Protein AF-A0A378XU42-F1 (afdb_monomer_lite)

Organism: Paenibacillus polymyxa (NCBI:txid1406)

pLDDT: mean 91.49, std 11.65, range [37.97, 98.38]

Sequence (77 aa):
MTKTKKKHWDELPDSLTAQDIADFFGLTRRTVYDIFDLSPSHGGIPNYSIGTSRRADKEDVRAWKDNLKQKHLKNFA

Radius of gyration: 12.93 Å; chains: 1; bounding box: 34×24×38 Å

Structure (mmCIF, N/CA/C/O backbone):
data_AF-A0A378XU42-F1
#
_entry.id   AF-A0A378XU42-F1
#
loop_
_atom_site.group_PDB
_atom_site.id
_atom_site.type_symbol
_atom_site.label_atom_id
_atom_site.label_alt_id
_atom_site.label_comp_id
_atom_site.label_asym_id
_atom_site.label_entity_id
_atom_site.label_seq_id
_atom_site.pdbx_PDB_ins_code
_atom_site.Cartn_x
_atom_site.Cartn_y
_atom_site.Cartn_z
_atom_site.occupancy
_atom_site.B_iso_or_equiv
_atom_site.auth_seq_id
_atom_sit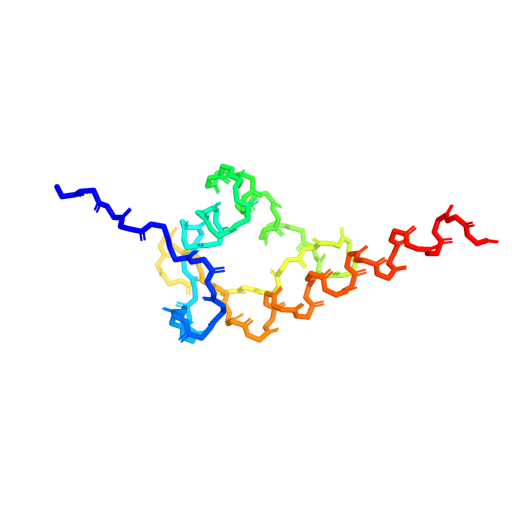e.auth_comp_id
_atom_site.auth_asym_id
_atom_site.auth_atom_id
_atom_site.pdbx_PDB_model_num
ATOM 1 N N . MET A 1 1 ? -22.958 -1.814 10.395 1.00 37.97 1 MET A N 1
ATOM 2 C CA . MET A 1 1 ? -22.990 -1.085 9.107 1.00 37.97 1 MET A CA 1
ATOM 3 C C . MET A 1 1 ? -22.054 -1.799 8.144 1.00 37.97 1 MET A C 1
ATOM 5 O O . MET A 1 1 ? -20.858 -1.842 8.404 1.00 37.97 1 MET A O 1
ATOM 9 N N . THR A 1 2 ? -22.570 -2.439 7.096 1.00 47.91 2 THR A N 1
ATOM 10 C CA . THR A 1 2 ? -21.736 -3.054 6.051 1.00 47.91 2 THR A CA 1
ATOM 11 C C . THR A 1 2 ? -21.110 -1.944 5.213 1.00 47.91 2 THR A C 1
ATOM 13 O O . THR A 1 2 ? -21.837 -1.180 4.581 1.00 47.91 2 THR A O 1
ATOM 16 N N . LYS A 1 3 ? -19.777 -1.813 5.227 1.00 59.34 3 LYS A N 1
ATOM 17 C CA . LYS A 1 3 ? -19.076 -0.901 4.313 1.00 59.34 3 LYS A CA 1
ATOM 18 C C . LYS A 1 3 ? -19.356 -1.351 2.879 1.00 59.34 3 LYS A C 1
ATOM 20 O O . LYS A 1 3 ? -19.028 -2.477 2.512 1.00 59.34 3 LYS A O 1
ATOM 25 N N . THR A 1 4 ? -19.974 -0.487 2.081 1.00 64.50 4 THR A N 1
ATOM 26 C CA . THR A 1 4 ? -20.112 -0.698 0.639 1.00 64.50 4 THR A CA 1
ATOM 27 C C . THR A 1 4 ? -18.714 -0.821 0.041 1.00 64.50 4 THR A C 1
ATOM 29 O O . THR A 1 4 ? -17.894 0.083 0.207 1.00 64.50 4 THR A O 1
ATOM 32 N N . LYS A 1 5 ? -18.419 -1.946 -0.620 1.00 65.75 5 LYS A N 1
ATOM 33 C CA . LYS A 1 5 ? -17.147 -2.128 -1.328 1.00 65.75 5 LYS A CA 1
ATOM 34 C C . LYS A 1 5 ? -17.083 -1.104 -2.459 1.00 65.75 5 LYS A C 1
ATOM 36 O O . LYS A 1 5 ? -17.889 -1.185 -3.385 1.00 65.75 5 LYS A O 1
ATOM 41 N N . LYS A 1 6 ? -16.161 -0.146 -2.361 1.00 72.44 6 LYS A N 1
ATOM 42 C CA . LYS A 1 6 ? -15.877 0.819 -3.430 1.00 72.44 6 LYS A CA 1
ATOM 43 C C . LYS A 1 6 ? -15.330 0.049 -4.627 1.00 72.44 6 LYS A C 1
ATOM 45 O O . LYS A 1 6 ? -14.395 -0.732 -4.462 1.00 72.44 6 LYS A O 1
ATOM 50 N N . LYS A 1 7 ? -15.944 0.215 -5.798 1.00 76.56 7 LYS A N 1
ATOM 51 C CA . LYS A 1 7 ? -15.590 -0.558 -7.005 1.00 76.56 7 LYS A CA 1
ATOM 52 C C . LYS A 1 7 ? -14.802 0.269 -8.009 1.00 76.56 7 LYS A C 1
ATOM 54 O O . LYS A 1 7 ? -14.127 -0.300 -8.865 1.00 76.56 7 LYS A O 1
ATOM 59 N N . HIS A 1 8 ? -14.871 1.593 -7.899 1.00 88.38 8 HIS A N 1
ATOM 60 C CA . HIS A 1 8 ? -14.251 2.507 -8.844 1.00 88.38 8 HIS A CA 1
ATOM 61 C C . HIS A 1 8 ? -13.180 3.355 -8.169 1.00 88.38 8 HIS A C 1
ATOM 63 O O . HIS A 1 8 ? -13.288 3.719 -6.999 1.00 88.38 8 HIS A O 1
ATOM 69 N N . TRP A 1 9 ? -12.130 3.681 -8.922 1.00 92.56 9 TRP A N 1
ATOM 70 C CA . TRP A 1 9 ? -11.019 4.468 -8.395 1.00 92.56 9 TRP A CA 1
ATOM 71 C C . TRP A 1 9 ? -11.435 5.866 -7.938 1.00 92.56 9 TRP A C 1
ATOM 73 O O . TRP A 1 9 ? -10.825 6.399 -7.018 1.00 92.56 9 TRP A O 1
ATOM 83 N N . ASP A 1 10 ? -12.446 6.454 -8.571 1.00 91.50 10 ASP A N 1
ATOM 84 C CA . ASP A 1 10 ? -12.892 7.820 -8.275 1.00 91.50 10 ASP A CA 1
ATOM 85 C C . ASP A 1 10 ? -13.698 7.894 -6.968 1.00 91.50 10 ASP A C 1
ATOM 87 O O . ASP A 1 10 ? -13.863 8.961 -6.389 1.00 91.50 10 ASP A O 1
ATOM 91 N N . GLU A 1 11 ? -14.138 6.744 -6.447 1.00 90.19 11 GLU A N 1
ATOM 92 C CA . GLU A 1 11 ? -14.801 6.629 -5.145 1.00 90.19 11 GLU A CA 1
ATOM 93 C C . GLU A 1 11 ? -13.789 6.514 -3.990 1.00 90.19 11 GLU A C 1
ATOM 95 O O . GLU A 1 11 ? -14.154 6.616 -2.810 1.00 90.19 11 GLU A O 1
ATOM 100 N N . LEU A 1 12 ? -12.516 6.245 -4.298 1.00 92.69 12 LEU A N 1
ATOM 101 C CA . LEU A 1 12 ? -11.461 6.048 -3.309 1.00 92.69 12 LEU A CA 1
ATOM 102 C C . LEU A 1 12 ? -10.878 7.392 -2.832 1.00 92.69 12 LEU A C 1
ATOM 104 O O . LEU A 1 12 ? -10.674 8.295 -3.648 1.00 92.69 12 LEU A O 1
ATOM 108 N N . PRO A 1 13 ? -10.575 7.526 -1.523 1.00 94.81 13 PRO A N 1
ATOM 109 C CA . PRO A 1 13 ? -9.905 8.714 -1.003 1.00 94.81 13 PRO A CA 1
ATOM 110 C C . PRO A 1 13 ? -8.480 8.814 -1.559 1.00 94.81 13 PRO A C 1
ATOM 112 O O . PRO A 1 13 ? -7.922 7.823 -2.027 1.00 94.81 13 PRO A O 1
ATOM 115 N N . ASP A 1 14 ? -7.871 9.994 -1.479 1.00 97.25 14 ASP A N 1
ATOM 116 C CA . ASP A 1 14 ? -6.512 10.196 -2.001 1.00 97.25 14 ASP A CA 1
ATOM 117 C C . ASP A 1 14 ? -5.450 9.428 -1.207 1.00 97.25 14 ASP A C 1
ATOM 119 O O . ASP A 1 14 ? -4.482 8.959 -1.792 1.00 97.25 14 ASP A O 1
ATOM 123 N N . SER A 1 15 ? -5.680 9.203 0.091 1.00 97.19 15 SER A N 1
ATOM 124 C CA . SER A 1 15 ? -4.855 8.341 0.943 1.00 97.19 15 SER A CA 1
ATOM 125 C C . SER A 1 15 ? -5.622 7.076 1.330 1.00 97.19 15 SER A C 1
ATOM 127 O O . SER A 1 15 ? -6.662 7.133 1.998 1.00 97.19 15 SER A O 1
ATOM 129 N N . LEU A 1 16 ? -5.102 5.917 0.931 1.00 97.56 16 LEU A N 1
ATOM 130 C CA . LEU A 1 16 ? -5.728 4.611 1.120 1.00 97.56 16 LEU A CA 1
ATOM 131 C C . LEU A 1 16 ? -5.195 3.916 2.372 1.00 97.56 16 LEU A C 1
ATOM 133 O O . LEU A 1 16 ? -3.990 3.870 2.626 1.00 97.56 16 LEU A O 1
ATOM 137 N N . THR A 1 17 ? -6.091 3.320 3.161 1.00 97.25 17 THR A N 1
ATOM 138 C CA . THR A 1 17 ? -5.692 2.337 4.177 1.00 97.25 17 THR A CA 1
ATOM 139 C C . THR A 1 17 ? -5.332 1.001 3.537 1.00 97.25 17 THR A C 1
ATOM 141 O O . THR A 1 17 ? -5.803 0.660 2.452 1.00 97.25 17 THR A O 1
ATOM 144 N N . ALA A 1 18 ? -4.621 0.161 4.294 1.00 97.25 18 ALA A N 1
ATOM 145 C CA . ALA A 1 18 ? -4.472 -1.249 3.942 1.00 97.25 18 ALA A CA 1
ATOM 146 C C . ALA A 1 18 ? -5.823 -1.966 3.722 1.00 97.25 18 ALA A C 1
ATOM 148 O O . ALA A 1 18 ? -5.897 -2.885 2.913 1.00 97.25 18 ALA A O 1
ATOM 149 N N . GLN A 1 19 ? -6.893 -1.559 4.422 1.00 95.94 19 GLN A N 1
ATOM 150 C CA . GLN A 1 19 ? -8.222 -2.147 4.236 1.00 95.94 19 GLN A CA 1
ATOM 151 C C . GLN A 1 19 ? -8.894 -1.658 2.948 1.00 95.94 19 GLN A C 1
ATOM 153 O O . GLN A 1 19 ? -9.507 -2.468 2.267 1.00 95.94 19 GLN A O 1
ATOM 158 N N . ASP A 1 20 ? -8.749 -0.380 2.583 1.00 96.12 20 ASP A N 1
ATOM 159 C CA . ASP A 1 20 ? -9.305 0.154 1.331 1.00 96.12 20 ASP A CA 1
ATOM 160 C C . ASP A 1 20 ? -8.692 -0.566 0.122 1.00 96.12 20 ASP A C 1
ATOM 162 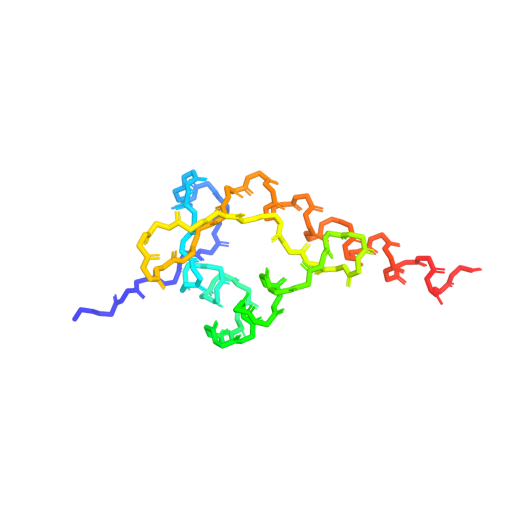O O . ASP A 1 20 ? -9.411 -0.985 -0.781 1.00 96.12 20 ASP A O 1
ATOM 166 N N . ILE A 1 21 ? -7.370 -0.780 0.142 1.00 96.75 21 ILE A N 1
ATOM 167 C CA . ILE A 1 21 ? -6.652 -1.542 -0.892 1.00 96.75 21 ILE A CA 1
ATOM 168 C C . ILE A 1 21 ? -7.123 -3.002 -0.897 1.00 96.75 21 ILE A C 1
ATOM 170 O O . ILE A 1 21 ? -7.416 -3.553 -1.956 1.00 96.75 21 ILE A O 1
ATOM 174 N N . ALA A 1 22 ? -7.238 -3.627 0.279 1.00 96.50 22 ALA A N 1
ATOM 175 C CA . ALA A 1 22 ? -7.702 -5.006 0.399 1.00 96.50 22 ALA A CA 1
ATOM 176 C C . ALA A 1 22 ? -9.113 -5.186 -0.183 1.00 96.50 22 ALA A C 1
ATOM 178 O O . ALA A 1 22 ? -9.340 -6.076 -1.000 1.00 96.50 22 ALA A O 1
ATOM 179 N N . ASP A 1 23 ? -10.039 -4.297 0.176 1.00 94.88 23 ASP A N 1
ATOM 180 C CA . ASP A 1 23 ? -11.420 -4.327 -0.298 1.00 94.88 23 ASP A CA 1
ATOM 181 C C . ASP A 1 23 ? -11.510 -4.080 -1.810 1.00 94.88 23 ASP A C 1
ATOM 183 O O . ASP A 1 23 ? -12.295 -4.747 -2.486 1.00 94.88 23 ASP A O 1
ATOM 187 N N . PHE A 1 24 ? -10.695 -3.160 -2.340 1.00 95.19 24 PHE A N 1
ATOM 188 C CA . PHE A 1 24 ? -10.686 -2.799 -3.758 1.00 95.19 24 PHE A CA 1
ATOM 189 C C . PHE A 1 24 ? -10.122 -3.912 -4.654 1.00 95.19 24 PHE A C 1
ATOM 191 O O . PHE A 1 24 ? -10.691 -4.206 -5.704 1.00 95.19 24 PHE A O 1
ATOM 198 N N . PHE A 1 25 ? -9.026 -4.560 -4.242 1.00 93.75 25 PHE A N 1
ATOM 199 C CA . PHE A 1 25 ? -8.383 -5.630 -5.018 1.00 93.75 25 PHE A CA 1
ATO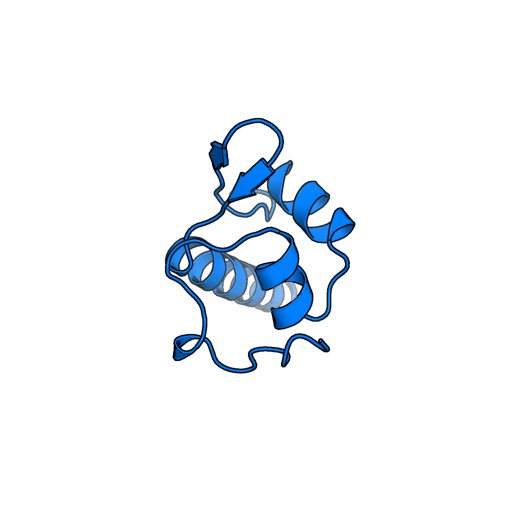M 200 C C . PHE A 1 25 ? -8.890 -7.039 -4.678 1.00 93.75 25 PHE A C 1
ATOM 202 O O . PHE A 1 25 ? -8.485 -8.001 -5.328 1.00 93.75 25 PHE A O 1
ATOM 209 N N . GLY A 1 26 ? -9.759 -7.187 -3.673 1.00 93.56 26 GLY A N 1
ATOM 210 C CA . GLY A 1 26 ? -10.210 -8.499 -3.197 1.00 93.56 26 GLY A CA 1
ATOM 211 C C . GLY A 1 26 ? -9.113 -9.290 -2.475 1.00 93.56 26 GLY A C 1
ATOM 212 O O . GLY A 1 26 ? -9.092 -10.516 -2.541 1.00 93.56 26 GLY A O 1
ATOM 213 N N . LEU A 1 27 ? -8.195 -8.593 -1.802 1.00 95.56 27 LEU A N 1
ATOM 214 C CA . LEU A 1 27 ? -7.093 -9.174 -1.036 1.00 95.56 27 LEU A CA 1
ATOM 215 C C . LEU A 1 27 ? -7.433 -9.236 0.455 1.00 95.56 27 LEU A C 1
ATOM 217 O O . LEU A 1 27 ? -8.392 -8.629 0.930 1.00 95.56 27 LEU A O 1
ATOM 221 N N . THR A 1 28 ? -6.603 -9.934 1.229 1.00 96.81 28 THR A N 1
ATOM 222 C CA . THR A 1 28 ? -6.644 -9.796 2.688 1.00 96.81 28 THR A CA 1
ATOM 223 C C . THR A 1 28 ? -5.863 -8.556 3.118 1.00 96.81 28 THR A C 1
ATOM 225 O O . THR A 1 28 ? -4.864 -8.190 2.497 1.00 96.81 28 THR A O 1
ATOM 228 N N . ARG A 1 29 ? -6.258 -7.938 4.238 1.00 96.69 29 ARG A N 1
ATOM 229 C CA . ARG A 1 29 ? -5.493 -6.828 4.826 1.00 96.69 29 ARG A CA 1
ATOM 230 C C . ARG A 1 29 ? -4.043 -7.232 5.117 1.00 96.69 29 ARG A C 1
ATOM 232 O O . ARG A 1 29 ? -3.154 -6.421 4.900 1.00 96.69 29 ARG A O 1
ATOM 239 N N . ARG A 1 30 ? -3.797 -8.474 5.558 1.00 97.94 30 ARG A N 1
ATOM 240 C CA . ARG A 1 30 ? -2.443 -9.009 5.794 1.00 97.94 30 ARG A CA 1
ATOM 241 C C . ARG A 1 30 ? -1.594 -8.968 4.525 1.00 97.94 30 ARG A C 1
ATOM 243 O O . ARG A 1 30 ? -0.505 -8.418 4.570 1.00 97.94 30 ARG A O 1
ATOM 250 N N . THR A 1 31 ? -2.131 -9.453 3.406 1.00 98.19 31 THR A N 1
ATOM 251 C CA . THR A 1 31 ? -1.445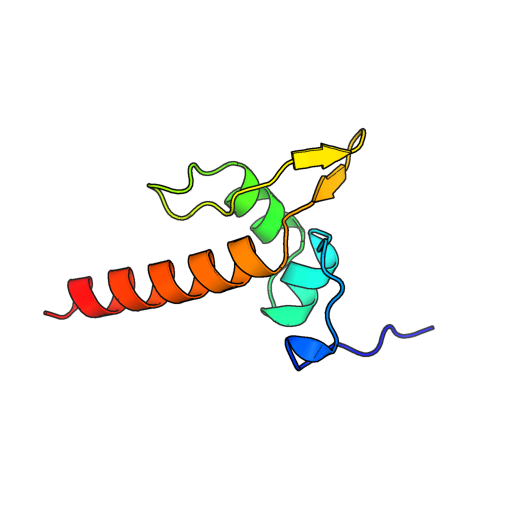 -9.423 2.105 1.00 98.19 31 THR A CA 1
ATOM 252 C C . THR A 1 31 ? -1.029 -8.005 1.719 1.00 98.19 31 THR A C 1
ATOM 254 O O . THR A 1 31 ? 0.047 -7.810 1.173 1.00 98.19 31 THR A O 1
ATOM 257 N N . VAL A 1 32 ? -1.841 -6.995 2.041 1.00 98.19 32 VAL A N 1
ATOM 258 C CA . VAL A 1 32 ? -1.462 -5.598 1.793 1.00 98.19 32 VAL A CA 1
ATOM 259 C C . VAL A 1 32 ? -0.284 -5.156 2.669 1.00 98.19 32 VAL A C 1
ATOM 261 O O . VAL A 1 32 ? 0.587 -4.451 2.174 1.00 98.19 32 VAL A O 1
ATOM 264 N N . TYR A 1 33 ? -0.200 -5.587 3.935 1.00 98.00 33 TYR A N 1
ATOM 265 C CA . TYR A 1 33 ? 0.996 -5.330 4.752 1.00 98.00 33 TYR A CA 1
ATOM 266 C C . TYR A 1 33 ? 2.226 -6.053 4.196 1.00 98.00 33 TYR A C 1
ATOM 268 O O . TYR A 1 33 ? 3.272 -5.422 4.120 1.00 98.00 33 TYR A O 1
ATOM 276 N N . ASP A 1 34 ? 2.088 -7.301 3.741 1.00 98.12 34 ASP A N 1
ATOM 277 C CA . ASP A 1 34 ? 3.193 -8.024 3.100 1.00 98.12 34 ASP A CA 1
ATOM 278 C C . ASP A 1 34 ? 3.693 -7.255 1.858 1.00 98.12 34 ASP A C 1
ATOM 280 O O . ASP A 1 34 ? 4.893 -7.094 1.662 1.00 98.12 34 ASP A O 1
ATOM 284 N N . ILE A 1 35 ? 2.780 -6.690 1.055 1.00 98.00 35 ILE A N 1
ATOM 285 C CA . ILE A 1 35 ? 3.122 -5.830 -0.091 1.00 98.00 35 ILE A CA 1
ATOM 286 C C . ILE A 1 35 ? 3.774 -4.511 0.359 1.00 98.00 35 ILE A C 1
ATOM 288 O O . ILE A 1 35 ? 4.691 -4.028 -0.301 1.00 98.00 35 ILE A O 1
ATOM 292 N N . PHE A 1 36 ? 3.328 -3.916 1.466 1.00 98.00 36 PHE A N 1
ATOM 293 C CA . PHE A 1 36 ? 3.943 -2.707 2.024 1.00 98.00 36 PHE A CA 1
ATOM 294 C C . PHE A 1 36 ? 5.362 -2.938 2.562 1.00 98.00 36 PHE A C 1
ATOM 296 O O . PHE A 1 36 ? 6.122 -1.976 2.658 1.00 98.00 36 PHE A O 1
ATOM 303 N N . ASP A 1 37 ? 5.715 -4.174 2.922 1.00 97.56 37 ASP A N 1
ATOM 304 C CA . ASP A 1 37 ? 7.060 -4.548 3.383 1.00 97.56 37 ASP A CA 1
ATOM 305 C C . ASP A 1 37 ? 8.043 -4.793 2.228 1.00 97.56 37 ASP A C 1
ATOM 307 O O . ASP A 1 37 ? 9.257 -4.816 2.434 1.00 97.56 37 ASP A O 1
ATOM 311 N N . LEU A 1 38 ? 7.544 -4.944 0.999 1.00 97.25 38 LEU A N 1
ATOM 312 C CA . LEU A 1 38 ? 8.379 -5.080 -0.189 1.00 97.25 38 LEU A CA 1
ATOM 313 C C . LEU A 1 38 ? 8.845 -3.713 -0.700 1.00 97.25 38 LEU A C 1
ATOM 315 O O . LEU A 1 38 ? 8.135 -2.710 -0.629 1.00 97.25 38 LEU A O 1
ATOM 319 N N . SER A 1 39 ? 10.027 -3.679 -1.318 1.00 94.62 39 SER A N 1
ATOM 320 C CA . SER A 1 39 ? 10.459 -2.493 -2.058 1.00 94.62 39 SER A CA 1
ATOM 321 C C . SER A 1 39 ? 9.654 -2.341 -3.359 1.00 94.62 39 SER A C 1
ATOM 323 O O . SER A 1 39 ? 9.306 -3.351 -3.986 1.00 94.62 39 SER A O 1
ATOM 325 N N . PRO A 1 40 ? 9.426 -1.111 -3.859 1.00 93.50 40 PRO A N 1
ATOM 326 C CA . PRO A 1 40 ? 8.736 -0.900 -5.135 1.00 93.50 40 PRO A CA 1
ATOM 327 C C . PRO A 1 40 ? 9.367 -1.658 -6.316 1.00 93.50 40 PRO A C 1
ATOM 329 O O . PRO A 1 40 ? 8.667 -2.234 -7.152 1.00 93.50 40 PRO A O 1
ATOM 332 N N . SER A 1 41 ? 10.701 -1.770 -6.340 1.00 91.19 41 SER A N 1
ATOM 333 C CA . SER A 1 41 ? 11.435 -2.556 -7.344 1.00 91.19 41 SER A CA 1
ATOM 334 C C . SER A 1 41 ? 11.052 -4.044 -7.353 1.00 91.19 41 SER A C 1
ATOM 336 O O . SER A 1 41 ? 10.970 -4.646 -8.427 1.00 91.19 41 SER A O 1
ATOM 338 N N . HIS A 1 42 ? 10.710 -4.616 -6.197 1.00 91.31 42 HIS A N 1
ATOM 339 C CA . HIS A 1 42 ? 10.319 -6.019 -6.027 1.00 91.31 42 HIS A CA 1
ATOM 340 C C . HIS A 1 42 ? 8.799 -6.229 -5.948 1.00 91.31 42 HIS A C 1
ATOM 342 O O . HIS A 1 42 ? 8.344 -7.311 -5.598 1.00 91.31 42 HIS A O 1
ATOM 348 N N . GLY A 1 43 ? 8.000 -5.231 -6.343 1.00 92.00 43 GLY A N 1
ATOM 349 C CA . GLY A 1 43 ? 6.538 -5.352 -6.383 1.00 92.00 43 GLY A CA 1
ATOM 350 C C . GLY A 1 43 ? 5.822 -4.861 -5.126 1.00 92.00 43 GLY A C 1
ATOM 351 O O . GLY A 1 43 ? 4.638 -5.150 -4.968 1.00 92.00 43 GLY A O 1
ATOM 352 N N . GLY A 1 44 ? 6.508 -4.109 -4.264 1.00 97.31 44 GLY A N 1
ATOM 353 C CA . GLY A 1 44 ? 5.879 -3.385 -3.165 1.00 97.31 44 GLY A CA 1
ATOM 354 C C . GLY A 1 44 ? 5.144 -2.120 -3.601 1.00 97.31 44 GLY A C 1
ATOM 355 O O . GLY A 1 44 ? 5.379 -1.584 -4.686 1.00 97.31 44 GLY A O 1
ATOM 356 N N . ILE A 1 45 ? 4.256 -1.640 -2.732 1.00 98.31 45 ILE A N 1
ATOM 357 C CA . ILE A 1 45 ? 3.539 -0.370 -2.899 1.00 98.31 45 ILE A CA 1
ATOM 358 C C . ILE A 1 45 ? 4.242 0.695 -2.040 1.00 98.31 45 ILE A C 1
ATOM 360 O O . ILE A 1 45 ? 4.394 0.463 -0.834 1.00 98.31 45 ILE A O 1
ATOM 364 N N . PRO A 1 46 ? 4.643 1.854 -2.604 1.00 98.19 46 PRO A N 1
ATOM 365 C CA . PRO A 1 46 ? 5.086 2.999 -1.810 1.00 98.19 46 PRO A CA 1
ATOM 366 C C . PRO A 1 46 ? 4.059 3.356 -0.729 1.00 98.19 46 PRO A C 1
ATOM 368 O O . PRO A 1 46 ? 2.863 3.452 -0.994 1.00 98.19 46 PRO A O 1
ATOM 371 N N . ASN A 1 47 ? 4.511 3.485 0.514 1.00 98.38 47 ASN A N 1
ATOM 372 C CA . ASN A 1 47 ? 3.637 3.703 1.659 1.00 98.38 47 ASN A CA 1
ATOM 373 C C . ASN A 1 47 ? 4.360 4.494 2.754 1.00 98.38 47 ASN A C 1
ATOM 375 O O . ASN A 1 47 ? 5.586 4.601 2.757 1.00 98.38 47 ASN A O 1
ATOM 379 N N . TYR A 1 48 ? 3.588 5.025 3.695 1.00 98.00 48 TYR A N 1
ATOM 380 C CA . TYR A 1 48 ? 4.085 5.741 4.864 1.00 98.00 48 TYR A CA 1
ATOM 381 C C . TYR A 1 48 ? 3.315 5.352 6.124 1.00 98.00 48 TYR A C 1
ATOM 383 O O . TYR A 1 48 ? 2.152 4.932 6.087 1.00 98.00 48 TYR A O 1
ATOM 391 N N . SER A 1 49 ? 3.983 5.498 7.264 1.00 97.44 49 SER A N 1
ATOM 392 C CA . SER A 1 49 ? 3.424 5.173 8.573 1.00 97.44 49 SER A CA 1
ATOM 393 C C . SER A 1 49 ? 2.686 6.368 9.174 1.00 97.44 49 SER A C 1
ATOM 395 O O . SER A 1 49 ? 3.194 7.485 9.197 1.00 97.44 49 SER A O 1
ATOM 397 N N . ILE A 1 50 ? 1.507 6.107 9.737 1.00 95.19 50 ILE A N 1
ATOM 398 C CA . ILE A 1 50 ? 0.790 7.005 10.646 1.00 95.19 50 ILE A CA 1
ATOM 399 C C . ILE A 1 50 ? 0.547 6.222 11.937 1.00 95.19 50 ILE A C 1
ATOM 401 O O . ILE A 1 50 ? -0.366 5.387 12.018 1.00 95.19 50 ILE A O 1
ATOM 405 N N . GLY A 1 51 ? 1.398 6.455 12.939 1.00 94.56 51 GLY A N 1
ATOM 406 C CA . GLY A 1 51 ? 1.432 5.642 14.156 1.00 94.56 51 GLY A CA 1
ATOM 407 C C . GLY A 1 51 ? 1.705 4.170 13.829 1.00 94.56 51 GLY A C 1
ATOM 408 O O . GLY A 1 51 ? 2.675 3.849 13.152 1.00 94.56 51 GLY A O 1
ATOM 409 N N . THR A 1 52 ? 0.822 3.274 14.274 1.00 92.31 52 THR A N 1
ATOM 410 C CA . THR A 1 52 ? 0.898 1.824 13.995 1.00 92.31 52 THR A CA 1
ATOM 411 C C . THR A 1 52 ? 0.247 1.416 12.669 1.00 92.31 52 THR A C 1
ATOM 413 O O . THR A 1 52 ? 0.249 0.241 12.296 1.00 92.31 52 THR A O 1
ATOM 416 N N 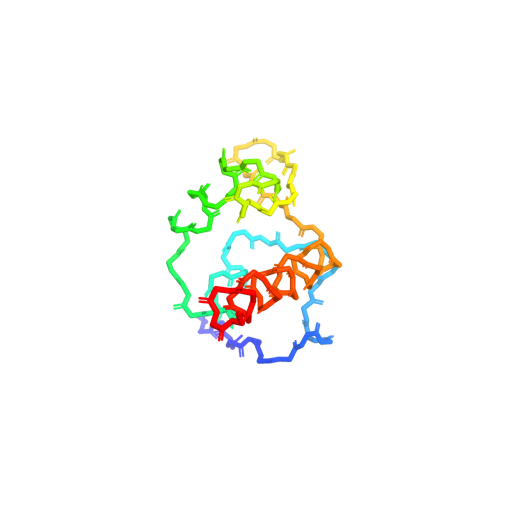. SER A 1 53 ? -0.356 2.366 11.953 1.00 93.75 53 SER A N 1
ATOM 417 C CA . SER A 1 53 ? -1.025 2.120 10.678 1.00 93.75 53 SER A CA 1
ATOM 418 C C . SER A 1 53 ? -0.152 2.546 9.501 1.00 93.75 53 SER A C 1
ATOM 420 O O . SER A 1 53 ? 0.702 3.415 9.644 1.00 93.75 53 SER A O 1
ATOM 422 N N . ARG A 1 54 ? -0.383 1.944 8.331 1.00 97.62 54 ARG A N 1
ATOM 423 C CA . ARG A 1 54 ? 0.262 2.330 7.071 1.00 97.62 54 ARG A CA 1
ATOM 424 C C . ARG A 1 54 ? -0.768 2.819 6.065 1.00 97.62 54 ARG A C 1
ATOM 426 O O . ARG A 1 54 ? -1.896 2.308 6.034 1.00 97.62 54 ARG A O 1
ATOM 433 N N . ARG A 1 55 ? -0.367 3.803 5.268 1.00 98.06 55 ARG A N 1
ATOM 434 C CA . ARG A 1 55 ? -1.147 4.414 4.192 1.00 98.06 55 ARG A CA 1
ATOM 435 C C . ARG A 1 55 ? -0.345 4.408 2.903 1.00 98.06 55 ARG A C 1
ATOM 437 O O . ARG A 1 55 ? 0.877 4.473 2.953 1.00 98.06 55 ARG A O 1
ATOM 444 N N . ALA A 1 56 ? -1.039 4.349 1.779 1.00 98.38 56 ALA A N 1
ATOM 445 C CA . ALA A 1 56 ? -0.452 4.559 0.464 1.00 98.38 56 ALA A CA 1
ATOM 446 C C . ALA A 1 56 ? -1.327 5.540 -0.304 1.00 98.38 56 ALA A C 1
ATOM 448 O O . ALA A 1 56 ? -2.556 5.496 -0.180 1.00 98.38 56 ALA A O 1
ATOM 449 N N . ASP A 1 57 ? -0.710 6.410 -1.090 1.00 98.25 57 ASP A N 1
ATOM 450 C CA . ASP A 1 57 ? -1.468 7.358 -1.888 1.00 98.25 57 ASP A CA 1
ATOM 451 C C . ASP A 1 57 ? -2.092 6.646 -3.096 1.00 98.25 57 ASP A C 1
ATOM 453 O O . ASP A 1 57 ? -1.561 5.678 -3.649 1.00 98.25 57 ASP A O 1
ATOM 457 N N . LYS A 1 58 ? -3.283 7.093 -3.494 1.00 97.88 58 LYS A N 1
ATOM 458 C CA . LYS A 1 58 ? -4.091 6.471 -4.552 1.00 97.88 58 LYS A CA 1
ATOM 459 C C . LYS A 1 58 ? -3.325 6.371 -5.872 1.00 97.88 58 LYS A C 1
ATOM 461 O O . LYS A 1 58 ? -3.484 5.390 -6.600 1.00 97.88 58 LYS A O 1
ATOM 466 N N . GLU A 1 59 ? -2.504 7.371 -6.173 1.00 97.88 59 GLU A N 1
ATOM 467 C CA . GLU A 1 59 ? -1.668 7.418 -7.374 1.00 97.88 59 GLU A CA 1
ATOM 468 C C . GLU A 1 59 ? -0.575 6.343 -7.353 1.00 97.88 59 GLU A C 1
ATOM 470 O O . GLU A 1 59 ? -0.420 5.620 -8.339 1.00 97.88 59 GLU A O 1
ATOM 475 N N . ASP A 1 60 ? 0.084 6.139 -6.209 1.00 98.12 60 ASP A N 1
ATOM 476 C CA . ASP A 1 60 ? 1.088 5.085 -6.035 1.00 98.12 60 ASP A CA 1
ATOM 477 C C . ASP A 1 60 ? 0.482 3.691 -6.213 1.00 98.12 60 ASP A C 1
ATOM 479 O O . ASP A 1 60 ? 1.063 2.819 -6.864 1.00 98.12 60 ASP A O 1
ATOM 483 N N . VAL A 1 61 ? -0.726 3.473 -5.684 1.00 97.94 61 VAL A N 1
ATOM 484 C CA . VAL A 1 61 ? -1.439 2.196 -5.833 1.00 97.94 61 VAL A CA 1
ATOM 485 C C . VAL A 1 61 ? -1.863 1.953 -7.289 1.00 97.94 61 VAL A C 1
ATOM 487 O O . VAL A 1 61 ? -1.796 0.813 -7.763 1.00 97.94 61 VAL A O 1
ATOM 490 N N . ARG A 1 62 ? -2.255 3.000 -8.035 1.00 97.00 62 ARG A N 1
ATOM 491 C CA . ARG A 1 62 ? -2.512 2.898 -9.487 1.00 97.00 62 ARG A CA 1
ATOM 492 C C . ARG A 1 62 ? -1.235 2.518 -10.240 1.00 97.00 62 ARG A C 1
ATOM 494 O O . ARG A 1 62 ? -1.242 1.532 -10.977 1.00 97.00 62 ARG A O 1
ATOM 501 N N . ALA A 1 63 ? -0.139 3.234 -9.995 1.00 97.06 63 ALA A N 1
ATOM 502 C CA . ALA A 1 63 ? 1.145 2.978 -10.643 1.00 97.06 63 ALA A CA 1
ATOM 503 C C . ALA A 1 63 ? 1.673 1.566 -10.343 1.00 97.06 63 ALA A C 1
ATOM 505 O O . ALA A 1 63 ? 2.155 0.868 -11.236 1.00 97.06 63 ALA A O 1
ATOM 506 N N . TRP A 1 64 ? 1.531 1.098 -9.101 1.00 97.44 64 TRP A N 1
ATOM 507 C CA . TRP A 1 64 ? 1.882 -0.266 -8.709 1.00 97.44 64 TRP A CA 1
ATOM 508 C C . TRP A 1 64 ? 1.121 -1.327 -9.515 1.00 97.44 64 TRP A C 1
ATOM 510 O O . TRP A 1 64 ? 1.740 -2.251 -10.048 1.00 97.44 64 TRP A O 1
ATOM 520 N N . LYS A 1 65 ? -0.203 -1.183 -9.664 1.00 96.44 65 LYS A N 1
ATOM 521 C CA . LYS A 1 65 ? -1.022 -2.107 -10.467 1.00 96.44 65 LYS A CA 1
ATOM 522 C C . LYS A 1 65 ? -0.541 -2.158 -11.919 1.00 96.44 65 LYS A C 1
ATOM 524 O O . LYS A 1 65 ? -0.423 -3.245 -12.491 1.00 96.44 65 LYS A O 1
ATOM 529 N N . ASP A 1 66 ? -0.267 -1.002 -12.514 1.00 95.62 66 ASP A N 1
ATOM 530 C CA . ASP A 1 66 ? 0.198 -0.929 -13.898 1.00 95.62 66 ASP A CA 1
ATOM 531 C C . ASP A 1 66 ? 1.578 -1.581 -14.049 1.00 95.62 66 ASP A C 1
ATOM 533 O O . ASP A 1 66 ? 1.781 -2.390 -14.957 1.00 95.62 66 ASP A O 1
ATOM 537 N N . ASN A 1 67 ? 2.485 -1.352 -13.097 1.00 93.69 67 ASN A N 1
ATOM 538 C CA . ASN A 1 67 ? 3.787 -2.014 -13.045 1.00 93.69 67 ASN A CA 1
ATOM 539 C C . ASN A 1 67 ? 3.670 -3.542 -12.942 1.00 93.69 67 ASN A C 1
ATOM 541 O O . ASN A 1 67 ? 4.404 -4.253 -13.632 1.00 93.69 67 ASN A O 1
ATOM 545 N N . LEU A 1 68 ? 2.742 -4.069 -12.134 1.00 93.25 68 LEU A N 1
ATOM 546 C CA . LEU A 1 68 ? 2.477 -5.511 -12.072 1.00 93.25 68 LEU A CA 1
ATOM 547 C C . LEU A 1 68 ? 2.016 -6.063 -13.422 1.00 93.25 68 LEU A C 1
ATOM 549 O O . LEU A 1 68 ? 2.518 -7.097 -13.863 1.00 93.25 68 LEU A O 1
ATOM 553 N N . LYS A 1 69 ? 1.108 -5.360 -14.109 1.00 93.31 69 LYS A N 1
ATOM 554 C CA . LYS A 1 69 ? 0.636 -5.763 -15.439 1.00 93.31 69 LYS A CA 1
ATOM 555 C C . LYS A 1 69 ? 1.777 -5.775 -16.458 1.00 93.31 69 LYS A C 1
ATOM 557 O O . LYS A 1 69 ? 1.889 -6.729 -17.221 1.00 93.31 69 LYS A O 1
ATOM 562 N N . GLN A 1 70 ? 2.643 -4.762 -16.446 1.00 92.88 70 GLN A N 1
ATOM 563 C CA . GLN A 1 70 ? 3.800 -4.704 -17.345 1.00 92.88 70 GLN A CA 1
ATOM 564 C C . GLN A 1 70 ? 4.812 -5.817 -17.060 1.00 92.88 70 GLN A C 1
ATOM 566 O O . GLN A 1 70 ? 5.290 -6.457 -17.993 1.00 92.88 70 GLN A O 1
ATOM 571 N N . LYS A 1 71 ? 5.116 -6.094 -15.785 1.00 89.19 71 LYS A N 1
ATOM 572 C CA . LYS A 1 71 ? 5.974 -7.227 -15.402 1.00 89.19 71 LYS A CA 1
ATOM 573 C C . LYS A 1 71 ? 5.377 -8.557 -15.852 1.00 89.19 71 LYS A C 1
ATOM 575 O O . LYS A 1 71 ? 6.090 -9.371 -16.422 1.00 89.19 71 LYS A O 1
ATOM 580 N N . HIS A 1 72 ? 4.074 -8.749 -15.646 1.00 90.12 72 HIS A N 1
ATOM 581 C CA . HIS A 1 72 ? 3.378 -9.945 -16.102 1.00 90.12 72 HIS A CA 1
ATOM 582 C C . HIS A 1 72 ? 3.511 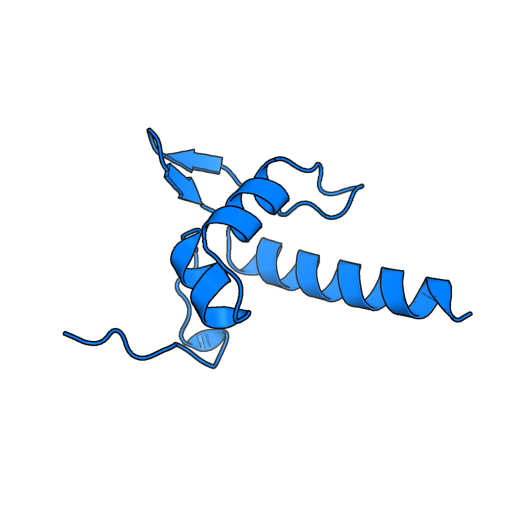-10.105 -17.618 1.00 90.12 72 HIS A C 1
ATOM 584 O O . HIS A 1 72 ? 3.958 -11.150 -18.056 1.00 90.12 72 HIS A O 1
ATOM 590 N N . LEU A 1 73 ? 3.220 -9.068 -18.414 1.00 92.12 73 LEU A N 1
ATOM 591 C CA . LEU A 1 73 ? 3.348 -9.113 -19.878 1.00 92.12 73 LEU A CA 1
ATOM 592 C C . LEU A 1 73 ? 4.773 -9.439 -20.346 1.00 92.12 73 LEU A C 1
ATOM 594 O O . LEU A 1 73 ? 4.934 -10.245 -21.255 1.00 92.12 73 LEU A O 1
ATOM 598 N N . LYS A 1 74 ? 5.798 -8.865 -19.704 1.00 88.56 74 LYS A N 1
ATOM 599 C CA . LYS A 1 74 ? 7.208 -9.157 -20.014 1.00 88.56 74 LYS A CA 1
ATOM 600 C C . LYS A 1 74 ? 7.601 -10.610 -19.756 1.00 88.56 74 LYS A C 1
ATOM 602 O O . LYS A 1 74 ? 8.523 -11.085 -20.396 1.00 88.56 74 LYS A O 1
ATOM 607 N N . ASN A 1 75 ? 6.923 -11.311 -18.849 1.00 83.50 75 ASN A N 1
ATOM 608 C CA . ASN A 1 75 ? 7.203 -12.725 -18.593 1.00 83.50 75 ASN A CA 1
ATOM 609 C C . ASN A 1 75 ? 6.671 -13.655 -19.702 1.00 83.50 75 ASN A C 1
ATOM 611 O O . ASN A 1 75 ? 7.013 -14.834 -19.700 1.00 83.50 75 ASN A O 1
ATOM 615 N N . PHE A 1 76 ? 5.829 -13.155 -20.617 1.00 78.00 76 PHE A N 1
ATOM 616 C CA . PHE A 1 76 ? 5.281 -13.916 -21.752 1.00 78.00 76 PHE A CA 1
ATOM 617 C C . PHE A 1 76 ? 5.801 -13.437 -23.117 1.00 78.00 76 PHE A C 1
ATOM 619 O O . PHE A 1 76 ? 5.307 -13.913 -24.138 1.00 78.00 76 PHE A O 1
ATOM 626 N N . ALA A 1 77 ? 6.734 -12.481 -23.140 1.00 62.28 77 ALA A N 1
ATOM 627 C CA . ALA A 1 77 ? 7.380 -11.968 -24.348 1.00 62.28 77 ALA A CA 1
ATOM 628 C C . ALA A 1 77 ? 8.780 -12.573 -24.492 1.00 62.28 77 ALA A C 1
ATOM 630 O O . ALA A 1 77 ? 9.156 -12.883 -25.642 1.00 62.28 77 ALA A O 1
#

Secondary structure (DSSP, 8-state):
-------SGGGS-SEEEHHHHHHHHT--HHHHHHHHHS-GGGTPPP-EEETTEEEEEHHHHHHHHHHHHHHHHHTT-

Foldseek 3Di:
DDPDQDADLVPDDQKDFLVNLCSHVVHDSVVLVVLCPDDLVRLHFDWDDDDPTIIGGSVSSVVSVVVVVVVVVVVVD